Protein AF-A0A822BB51-F1 (afdb_monomer_lite)

Radius of gyration: 26.83 Å; chains: 1; bounding box: 75×40×53 Å

Sequence (99 aa):
MAAAVTSSEDETQSKSPTISFINSQKGKQLLIANEYIFKLNKTTTTTKKLEMFKINDEHSHPSEKETIEVREFREKVKQRAVNEITPIPRIYDEECAII

Structure (mmCIF, N/CA/C/O backbone):
data_AF-A0A822BB51-F1
#
_entry.id   AF-A0A822BB51-F1
#
loop_
_atom_site.group_PDB
_atom_site.id
_atom_site.type_symbol
_atom_site.label_atom_id
_atom_site.label_alt_id
_atom_site.label_comp_id
_atom_site.label_asym_id
_atom_site.label_entity_id
_atom_site.label_seq_id
_atom_site.pdbx_PDB_ins_code
_atom_site.Cartn_x
_atom_site.Cartn_y
_atom_site.Cartn_z
_atom_site.occupancy
_atom_site.B_iso_or_equiv
_atom_site.auth_seq_id
_atom_site.auth_comp_id
_atom_site.auth_asym_id
_atom_site.auth_atom_id
_atom_site.pdbx_PDB_model_num
ATOM 1 N N . MET A 1 1 ? 53.427 -22.743 -23.429 1.00 42.84 1 MET A N 1
ATOM 2 C CA . MET A 1 1 ? 53.086 -21.559 -22.613 1.00 42.84 1 MET A CA 1
ATOM 3 C C . MET A 1 1 ? 51.803 -21.887 -21.870 1.00 42.84 1 MET A C 1
ATOM 5 O O . MET A 1 1 ? 50.760 -21.947 -22.504 1.00 42.84 1 MET A O 1
ATOM 9 N N . ALA A 1 2 ? 51.912 -22.255 -20.592 1.00 37.44 2 ALA A N 1
ATOM 10 C CA . ALA A 1 2 ? 50.805 -22.707 -19.748 1.00 37.44 2 ALA A CA 1
ATOM 11 C C . ALA A 1 2 ? 50.608 -21.746 -18.561 1.00 37.44 2 ALA A C 1
ATOM 13 O O . ALA A 1 2 ? 51.531 -21.022 -18.199 1.00 37.44 2 ALA A O 1
ATOM 14 N N . ALA A 1 3 ? 49.377 -21.747 -18.049 1.00 46.56 3 ALA A N 1
ATOM 15 C CA . ALA A 1 3 ? 48.719 -20.798 -17.150 1.00 46.56 3 ALA A CA 1
ATOM 16 C C . ALA A 1 3 ? 49.238 -20.713 -15.697 1.00 46.56 3 ALA A C 1
ATOM 18 O O . ALA A 1 3 ? 50.116 -21.478 -15.309 1.00 46.56 3 ALA A O 1
ATOM 19 N N . ALA A 1 4 ? 48.534 -19.858 -14.926 1.00 49.19 4 ALA A N 1
ATOM 20 C CA . ALA A 1 4 ? 48.370 -19.774 -13.458 1.00 49.19 4 ALA A CA 1
ATOM 21 C C . ALA A 1 4 ? 49.032 -18.523 -12.846 1.00 49.19 4 ALA A C 1
ATOM 23 O O . ALA A 1 4 ? 50.116 -18.146 -13.262 1.00 49.19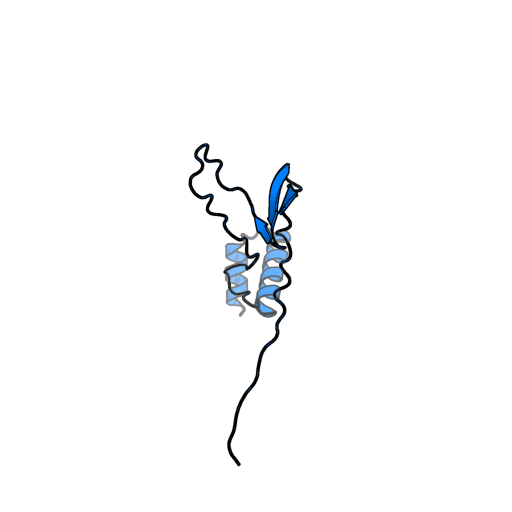 4 ALA A O 1
ATOM 24 N N . VAL A 1 5 ? 48.506 -17.829 -11.837 1.00 55.38 5 VAL A N 1
ATOM 25 C CA . VAL A 1 5 ? 47.236 -17.826 -11.094 1.00 55.38 5 VAL A CA 1
ATOM 26 C C . VAL A 1 5 ? 47.349 -16.630 -10.129 1.00 55.38 5 VAL A C 1
ATOM 28 O O . VAL A 1 5 ? 48.442 -16.272 -9.699 1.00 55.38 5 VAL A O 1
ATOM 31 N N . THR A 1 6 ? 46.229 -15.991 -9.826 1.00 60.50 6 THR A N 1
ATOM 32 C CA . THR A 1 6 ? 46.049 -14.908 -8.847 1.00 60.50 6 THR A CA 1
ATOM 33 C C . THR A 1 6 ? 46.379 -15.323 -7.407 1.00 60.50 6 THR A C 1
ATOM 35 O O . THR A 1 6 ? 46.068 -16.441 -7.003 1.00 60.50 6 THR A O 1
ATOM 38 N N . SER A 1 7 ? 46.905 -14.403 -6.596 1.00 49.59 7 SER A N 1
ATOM 39 C CA . SER A 1 7 ? 46.835 -14.433 -5.121 1.00 49.59 7 SER A CA 1
ATOM 40 C C . SER A 1 7 ? 46.849 -12.968 -4.655 1.00 49.59 7 SER A C 1
ATOM 42 O O . SER A 1 7 ? 47.829 -12.279 -4.900 1.00 49.59 7 SER A O 1
ATOM 44 N N . SER A 1 8 ? 45.719 -12.345 -4.310 1.00 56.59 8 SER A N 1
ATOM 45 C CA . SER A 1 8 ? 44.911 -12.537 -3.093 1.00 56.59 8 SER A CA 1
ATOM 46 C C . SER A 1 8 ? 45.621 -12.029 -1.841 1.00 56.59 8 SER A C 1
ATOM 48 O O . SER A 1 8 ? 46.136 -12.822 -1.064 1.00 56.59 8 SER A O 1
ATOM 50 N N . GLU A 1 9 ? 45.571 -10.715 -1.632 1.00 52.50 9 GLU A N 1
ATOM 51 C CA . GLU A 1 9 ? 45.753 -10.086 -0.320 1.00 52.50 9 GLU A CA 1
ATOM 52 C C . GLU A 1 9 ? 44.668 -9.010 -0.165 1.00 52.50 9 GLU A C 1
ATOM 54 O O . GLU A 1 9 ? 44.931 -7.813 -0.205 1.00 52.50 9 GLU A O 1
ATOM 59 N N . ASP A 1 10 ? 43.407 -9.446 -0.058 1.00 51.25 10 ASP A N 1
ATOM 60 C CA . ASP A 1 10 ? 42.373 -8.600 0.541 1.00 51.25 10 ASP A CA 1
ATOM 61 C C . ASP A 1 10 ? 42.603 -8.638 2.051 1.00 51.25 10 ASP A C 1
ATOM 63 O O . ASP A 1 10 ? 42.252 -9.603 2.738 1.00 51.25 10 ASP A O 1
ATOM 67 N N . GLU A 1 11 ? 43.252 -7.591 2.557 1.00 47.75 11 GLU A N 1
ATOM 68 C CA . GLU A 1 11 ? 43.335 -7.305 3.979 1.00 47.75 11 GLU A CA 1
ATOM 69 C C . GLU A 1 11 ? 41.915 -7.215 4.548 1.00 47.75 11 GLU A C 1
ATOM 71 O O . GLU A 1 11 ? 41.228 -6.197 4.446 1.00 47.75 11 GLU A O 1
ATOM 76 N N . THR A 1 12 ? 41.464 -8.278 5.213 1.00 54.72 12 THR A N 1
ATOM 77 C CA . THR A 1 12 ? 4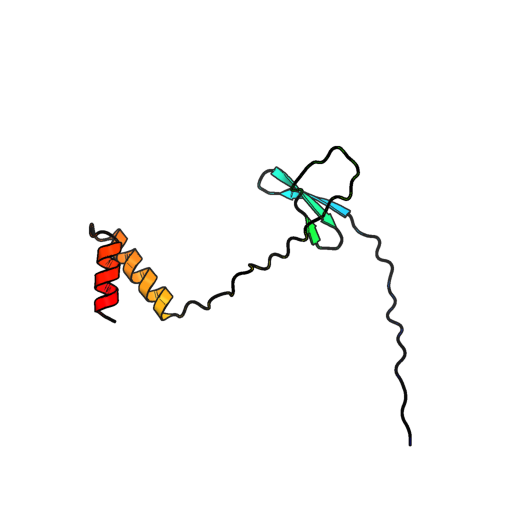0.337 -8.196 6.140 1.00 54.72 12 THR A CA 1
ATOM 78 C C . THR A 1 12 ? 40.775 -7.374 7.347 1.00 54.72 12 THR A C 1
ATOM 80 O O . THR A 1 12 ? 41.134 -7.909 8.398 1.00 54.72 12 THR A O 1
ATOM 83 N N . GLN A 1 13 ? 40.769 -6.051 7.187 1.00 57.75 13 GLN A N 1
ATOM 84 C CA . GLN A 1 13 ? 40.878 -5.107 8.284 1.00 57.75 13 GLN A CA 1
ATOM 85 C C . GLN A 1 13 ? 39.701 -5.374 9.224 1.00 57.75 13 GLN A C 1
ATOM 87 O O . GLN A 1 13 ? 38.541 -5.109 8.909 1.00 57.75 13 GLN A O 1
ATOM 92 N N . SER A 1 14 ? 40.026 -5.964 10.374 1.00 57.84 14 SER A N 1
ATOM 93 C CA . SER A 1 14 ? 39.148 -6.224 11.512 1.00 57.84 14 SER A CA 1
ATOM 94 C C . SER A 1 14 ? 38.562 -4.905 12.034 1.00 57.84 14 SER A C 1
ATOM 96 O O . SER A 1 14 ? 39.007 -4.353 13.042 1.00 57.84 14 SER A O 1
ATOM 98 N N . LYS A 1 15 ? 37.561 -4.367 11.338 1.00 66.75 15 LYS A N 1
ATOM 99 C CA . LYS A 1 15 ? 36.773 -3.232 11.806 1.00 66.75 15 LYS A CA 1
ATOM 100 C C . LYS A 1 15 ? 35.916 -3.751 12.957 1.00 66.75 15 LYS A C 1
ATOM 102 O O . LYS A 1 15 ? 35.064 -4.617 12.760 1.00 66.75 15 LYS A O 1
ATOM 107 N N . SER A 1 16 ? 36.192 -3.286 14.174 1.00 72.31 16 SER A N 1
ATOM 108 C CA . SER A 1 16 ? 35.387 -3.641 15.342 1.00 72.31 16 SER A CA 1
ATOM 109 C C . SER A 1 16 ? 33.916 -3.301 15.062 1.00 72.31 16 SER A C 1
ATOM 111 O O . SER A 1 16 ? 33.630 -2.239 14.493 1.00 72.31 16 SER A O 1
ATOM 113 N N . PRO A 1 17 ? 32.967 -4.192 15.409 1.00 75.75 17 PRO A N 1
ATOM 114 C CA . PRO A 1 17 ? 31.565 -3.939 15.134 1.00 75.75 17 PRO A CA 1
ATOM 115 C C . PRO A 1 17 ? 31.138 -2.687 15.898 1.00 75.75 17 PRO A C 1
ATOM 117 O O . PRO A 1 17 ? 31.148 -2.652 17.128 1.00 75.75 17 PRO A O 1
ATOM 120 N N . THR A 1 18 ? 30.808 -1.630 15.159 1.00 85.50 18 THR A N 1
ATOM 121 C CA . THR A 1 18 ? 30.336 -0.376 15.747 1.00 85.50 18 THR A CA 1
ATOM 122 C C . THR A 1 18 ? 28.858 -0.551 16.057 1.00 85.50 18 THR A C 1
ATOM 124 O O . THR A 1 18 ? 28.055 -0.730 15.140 1.00 85.50 18 THR A O 1
ATOM 127 N N . ILE A 1 19 ? 28.518 -0.543 17.346 1.00 88.31 19 ILE A N 1
ATOM 128 C CA . ILE A 1 19 ? 27.153 -0.726 17.840 1.00 88.31 19 ILE A CA 1
ATOM 129 C C . ILE A 1 19 ? 26.699 0.573 18.505 1.00 88.31 19 ILE A C 1
ATOM 131 O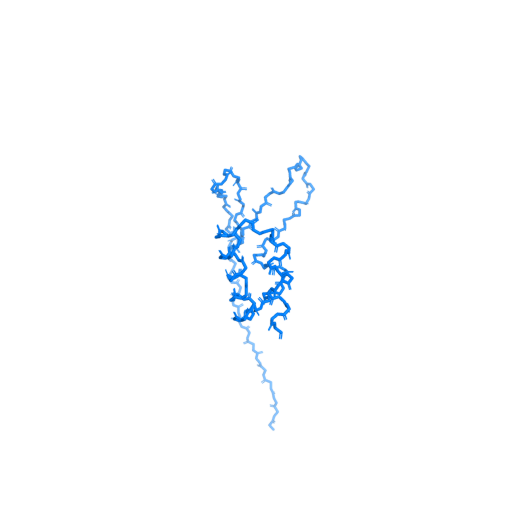 O . ILE A 1 19 ? 27.347 1.053 19.434 1.00 88.31 19 ILE A O 1
ATOM 135 N N . SER A 1 20 ? 25.584 1.140 18.053 1.00 89.31 20 SER A N 1
ATOM 136 C CA . SER A 1 20 ? 24.978 2.329 18.658 1.00 89.31 20 SER A CA 1
ATOM 137 C C . SER A 1 20 ? 23.455 2.216 18.705 1.00 89.31 20 SER A C 1
ATOM 139 O O . SER A 1 20 ? 22.847 1.453 17.959 1.00 89.31 20 SER A O 1
ATOM 141 N N . PHE A 1 21 ? 22.818 2.955 19.612 1.00 89.75 21 PHE A N 1
ATOM 142 C CA . PHE A 1 21 ? 21.361 3.030 19.704 1.00 89.75 21 PHE A CA 1
ATOM 143 C C . PHE A 1 21 ? 20.894 4.430 19.319 1.00 89.75 21 PHE A C 1
ATOM 145 O O . PHE A 1 21 ? 21.450 5.417 19.798 1.00 89.75 21 PHE A O 1
ATOM 152 N N . ILE A 1 22 ? 19.849 4.518 18.497 1.00 91.25 22 ILE A N 1
ATOM 153 C CA . ILE A 1 22 ? 19.215 5.787 18.121 1.00 91.25 22 ILE A CA 1
ATOM 154 C C . ILE A 1 22 ? 17.730 5.777 18.479 1.00 91.25 22 ILE A C 1
ATOM 156 O O . ILE A 1 22 ? 17.092 4.725 18.531 1.00 91.25 22 ILE A O 1
ATOM 160 N N . ASN A 1 23 ? 17.160 6.961 18.687 1.00 90.25 23 ASN A N 1
ATOM 161 C CA . ASN A 1 23 ? 15.722 7.120 18.866 1.00 90.25 23 ASN A CA 1
ATOM 162 C C . ASN A 1 23 ? 15.063 7.413 17.515 1.00 90.25 23 ASN A C 1
ATOM 164 O O . ASN A 1 23 ? 15.461 8.330 16.801 1.00 90.25 23 ASN A O 1
ATOM 168 N N . SER A 1 24 ? 14.033 6.647 17.166 1.00 84.19 24 SER A N 1
ATOM 169 C CA . SER A 1 24 ? 13.155 6.957 16.038 1.00 84.19 24 SER A CA 1
ATOM 170 C C . SER A 1 24 ? 12.339 8.224 16.326 1.00 84.19 24 SER A C 1
ATOM 172 O O . SER A 1 24 ? 12.020 8.506 17.480 1.00 84.19 24 SER A O 1
ATOM 174 N N . GLN A 1 25 ? 11.886 8.925 15.281 1.00 85.69 25 GLN A N 1
ATOM 175 C CA . GLN A 1 25 ? 10.958 10.066 15.388 1.00 85.69 25 GLN A CA 1
ATOM 176 C C . GLN A 1 25 ? 9.658 9.725 16.142 1.00 85.69 25 GLN A C 1
ATOM 178 O O . GLN A 1 25 ? 8.991 10.602 16.675 1.00 85.69 25 GLN A O 1
ATOM 183 N N . LYS A 1 26 ? 9.309 8.434 16.216 1.00 81.44 26 LYS A N 1
ATOM 184 C CA . LYS A 1 26 ? 8.149 7.910 16.956 1.00 81.44 26 LYS A CA 1
ATOM 185 C C . LYS A 1 26 ? 8.494 7.441 18.381 1.00 81.44 26 LYS A C 1
ATOM 187 O O . LYS A 1 26 ? 7.729 6.682 18.967 1.00 81.44 26 LYS A O 1
ATOM 192 N N . GLY A 1 27 ? 9.670 7.800 18.904 1.00 82.12 27 GLY A N 1
ATOM 193 C CA . GLY A 1 27 ? 10.122 7.483 20.266 1.00 82.12 27 GLY A CA 1
ATOM 194 C C . GLY A 1 27 ? 10.583 6.038 20.501 1.00 82.12 27 GLY A C 1
ATOM 195 O O . GLY A 1 27 ? 10.873 5.668 21.633 1.00 82.12 27 GLY A O 1
ATOM 196 N N . LYS A 1 28 ? 10.655 5.196 19.461 1.00 83.50 28 LYS A N 1
ATOM 197 C CA . LYS A 1 28 ? 11.127 3.803 19.579 1.00 83.50 28 LYS A CA 1
ATOM 198 C C . LYS A 1 28 ? 12.645 3.727 19.425 1.00 83.50 28 LYS A C 1
ATOM 200 O O . LYS A 1 28 ? 13.176 4.312 18.484 1.00 83.50 28 LYS A O 1
ATOM 205 N N . GLN A 1 29 ? 13.321 2.976 20.294 1.00 85.50 29 GLN A N 1
ATOM 206 C CA . GLN A 1 29 ? 14.765 2.762 20.203 1.00 85.50 29 GLN A CA 1
ATOM 207 C C . GLN A 1 29 ? 15.092 1.764 19.081 1.00 85.50 29 GLN A C 1
ATOM 209 O O . GLN A 1 29 ? 14.474 0.701 18.978 1.00 85.50 29 GLN A O 1
ATOM 214 N N . LEU A 1 30 ? 16.047 2.128 18.232 1.00 89.75 30 LEU A N 1
ATOM 215 C CA . LEU A 1 30 ? 16.575 1.307 17.147 1.00 89.75 30 LEU A CA 1
ATOM 216 C C . LEU A 1 30 ? 18.045 1.002 17.428 1.00 89.75 30 LEU A C 1
ATOM 218 O O . LEU A 1 30 ? 18.763 1.837 17.981 1.00 89.75 30 LEU A O 1
ATOM 222 N N . LEU A 1 31 ? 18.480 -0.191 17.038 1.00 88.44 31 LEU A N 1
ATOM 223 C CA . LEU A 1 31 ? 19.864 -0.636 17.146 1.00 88.44 31 LEU A CA 1
ATOM 224 C C . LEU A 1 31 ? 20.545 -0.441 15.790 1.00 88.44 31 LEU A C 1
ATOM 226 O O . LEU A 1 31 ? 20.045 -0.934 14.785 1.00 88.44 31 LEU A O 1
ATOM 230 N N . ILE A 1 32 ? 21.678 0.249 15.762 1.00 88.50 32 ILE A N 1
ATOM 231 C CA . ILE A 1 32 ? 22.551 0.355 14.595 1.00 88.50 32 ILE A CA 1
ATOM 232 C C . ILE A 1 32 ? 23.751 -0.555 14.830 1.00 88.50 32 ILE A C 1
ATOM 234 O O . ILE A 1 32 ? 24.461 -0.396 15.823 1.00 88.50 32 ILE A O 1
ATOM 238 N N . ALA A 1 33 ? 23.987 -1.498 13.924 1.00 88.88 33 ALA A N 1
ATOM 239 C CA . ALA A 1 33 ? 25.181 -2.334 13.942 1.00 88.88 33 ALA A CA 1
ATOM 240 C C . ALA A 1 33 ? 25.681 -2.563 12.516 1.00 88.88 33 ALA A C 1
ATOM 242 O O . ALA A 1 33 ? 24.913 -2.988 11.654 1.00 88.88 33 ALA A O 1
ATOM 243 N N . ASN A 1 34 ? 26.969 -2.300 12.278 1.00 85.31 34 ASN A N 1
ATOM 244 C CA . ASN A 1 34 ? 27.631 -2.524 10.986 1.00 85.31 34 ASN A CA 1
ATOM 245 C C . ASN A 1 34 ? 26.867 -1.907 9.796 1.00 85.31 34 ASN A C 1
ATOM 247 O O . ASN A 1 34 ? 26.613 -2.595 8.816 1.00 85.31 34 ASN A O 1
ATOM 251 N N . GLU A 1 35 ? 26.465 -0.635 9.917 1.00 82.44 35 GLU A N 1
ATOM 252 C CA . GLU A 1 35 ? 25.692 0.123 8.906 1.00 82.44 35 GLU A CA 1
ATOM 253 C C . GLU A 1 35 ? 24.239 -0.344 8.692 1.00 82.44 35 GLU A C 1
ATOM 255 O O . GLU A 1 35 ? 23.513 0.234 7.887 1.00 82.44 35 GLU A O 1
ATOM 260 N N . TYR A 1 36 ? 23.765 -1.324 9.464 1.00 84.56 36 TYR A N 1
ATOM 261 C CA . TYR A 1 36 ? 22.379 -1.787 9.422 1.00 84.56 36 TYR A CA 1
ATOM 262 C C . TYR A 1 36 ? 21.565 -1.268 10.602 1.00 84.56 36 TYR A C 1
ATOM 264 O O . TYR A 1 36 ? 22.075 -1.131 11.714 1.00 84.56 36 TYR A O 1
ATOM 272 N N . ILE A 1 37 ? 20.273 -1.030 10.360 1.00 86.69 37 ILE A N 1
ATOM 273 C CA . ILE A 1 37 ? 19.305 -0.603 11.372 1.00 86.69 37 ILE A CA 1
ATOM 274 C C . ILE A 1 37 ? 18.383 -1.778 11.710 1.00 86.69 37 ILE A C 1
ATOM 276 O O . ILE A 1 37 ? 17.739 -2.366 10.842 1.00 86.69 37 ILE A O 1
ATOM 280 N N . PHE A 1 38 ? 18.285 -2.089 12.997 1.00 84.06 38 PHE A N 1
ATOM 281 C CA . PHE A 1 38 ? 17.473 -3.166 13.544 1.00 84.06 38 PHE A CA 1
ATOM 282 C C . PHE A 1 38 ? 16.377 -2.591 14.441 1.00 84.06 38 PHE A C 1
ATOM 284 O O . PHE A 1 38 ? 16.620 -1.754 15.317 1.00 84.06 38 PHE A O 1
ATOM 291 N N . LYS A 1 39 ? 15.150 -3.079 14.250 1.00 83.69 39 LYS A N 1
ATOM 292 C CA . LYS A 1 39 ? 14.012 -2.776 15.119 1.00 83.69 39 LYS A CA 1
ATOM 293 C C . LYS A 1 39 ? 13.799 -3.920 16.098 1.00 83.69 39 LYS A C 1
ATOM 295 O O . LYS A 1 39 ? 13.660 -5.075 15.702 1.00 83.69 39 LYS A O 1
ATOM 300 N N . LEU A 1 40 ? 13.708 -3.585 17.379 1.00 77.38 40 LEU A N 1
ATOM 301 C CA . LEU A 1 40 ? 13.386 -4.554 18.417 1.00 77.38 40 LEU A CA 1
ATOM 302 C C . LEU A 1 40 ? 11.891 -4.916 18.335 1.00 77.38 40 LEU A C 1
ATOM 304 O O . LEU A 1 40 ? 11.031 -4.091 18.642 1.00 77.38 40 LEU A O 1
ATOM 308 N N . ASN A 1 41 ? 11.571 -6.133 17.891 1.00 73.00 41 ASN A N 1
ATOM 309 C CA . ASN A 1 41 ? 10.179 -6.584 17.737 1.00 73.00 41 ASN A CA 1
ATOM 310 C C . ASN A 1 41 ? 9.629 -7.308 18.976 1.00 73.00 41 ASN A C 1
ATOM 312 O O . ASN A 1 41 ? 8.417 -7.332 19.176 1.00 73.00 41 ASN A O 1
ATOM 316 N N . LYS A 1 42 ? 10.494 -7.889 19.816 1.00 74.62 42 LYS A N 1
ATOM 317 C CA . LYS A 1 42 ? 10.087 -8.638 21.011 1.00 74.62 42 LYS A CA 1
ATOM 318 C C . LYS A 1 42 ? 11.138 -8.504 22.109 1.00 74.62 42 LYS A C 1
ATOM 320 O O . LYS A 1 42 ? 12.320 -8.717 21.859 1.00 74.62 42 LYS A O 1
ATOM 325 N N . THR A 1 43 ? 10.705 -8.173 23.321 1.00 63.03 43 THR A N 1
ATOM 326 C CA . THR A 1 43 ? 11.536 -8.212 24.526 1.00 63.03 43 THR A CA 1
ATOM 327 C C . THR A 1 43 ? 11.363 -9.580 25.180 1.00 63.03 43 THR A C 1
ATOM 329 O O . THR A 1 43 ? 10.323 -9.887 25.757 1.00 63.03 43 THR A O 1
ATOM 332 N N . THR A 1 44 ? 12.355 -10.457 25.054 1.00 56.72 44 THR A N 1
ATOM 333 C CA . THR A 1 44 ? 12.393 -11.705 25.826 1.00 56.72 44 THR A CA 1
ATOM 334 C C . THR A 1 44 ? 13.335 -11.520 27.009 1.00 56.72 44 THR A C 1
ATOM 336 O O . THR A 1 44 ? 14.495 -11.173 26.824 1.00 56.72 44 THR A O 1
ATOM 339 N N . THR A 1 45 ? 12.856 -11.770 28.230 1.00 57.34 45 THR A N 1
ATOM 340 C CA . THR A 1 45 ? 13.652 -11.743 29.477 1.00 57.34 45 THR A CA 1
ATOM 341 C C . THR A 1 45 ? 14.680 -12.872 29.569 1.00 57.34 45 THR A C 1
ATOM 343 O O . THR A 1 45 ? 15.493 -12.904 30.486 1.00 57.34 45 THR A O 1
ATOM 346 N N . THR A 1 46 ? 14.667 -13.807 28.622 1.00 53.19 46 THR A N 1
ATOM 347 C CA . THR A 1 46 ? 15.601 -14.928 28.555 1.00 53.19 46 THR A CA 1
ATOM 348 C C . THR A 1 46 ? 16.611 -14.675 27.442 1.00 53.19 46 THR A C 1
ATOM 350 O O . THR A 1 46 ? 16.218 -14.372 26.317 1.00 53.19 46 THR A O 1
ATOM 353 N N . THR A 1 47 ? 17.898 -14.855 27.740 1.00 54.69 47 THR A N 1
ATOM 354 C CA . THR A 1 47 ? 19.078 -14.799 26.849 1.00 54.69 47 THR A CA 1
ATOM 355 C C . THR A 1 47 ? 19.080 -15.876 25.749 1.00 54.69 47 THR A C 1
ATOM 357 O O . THR A 1 47 ? 20.116 -16.418 25.372 1.00 54.69 47 THR A O 1
ATOM 360 N N . LYS A 1 48 ? 17.913 -16.236 25.215 1.00 48.88 48 LYS A N 1
ATOM 361 C CA . LYS A 1 48 ? 17.802 -17.082 24.031 1.00 48.88 48 LYS A CA 1
ATOM 362 C C . LYS A 1 48 ? 17.922 -16.170 22.819 1.00 48.88 48 LYS A C 1
ATOM 364 O O . LYS A 1 48 ? 17.124 -15.249 22.694 1.00 48.88 48 LYS A O 1
ATOM 369 N N . LYS A 1 49 ? 18.957 -16.420 22.004 1.00 49.34 49 LYS A N 1
ATOM 370 C CA . LYS A 1 49 ? 19.244 -15.830 20.682 1.00 49.34 49 LYS A CA 1
ATOM 371 C C . LYS A 1 49 ? 18.143 -14.875 20.206 1.00 49.34 49 LYS A C 1
ATOM 373 O O . LYS A 1 49 ? 17.114 -15.318 19.707 1.00 49.34 49 LYS A O 1
ATOM 378 N N . LEU A 1 50 ? 18.378 -13.575 20.375 1.00 52.44 50 LEU A N 1
ATOM 379 C CA . LEU A 1 50 ? 17.578 -12.550 19.719 1.00 52.44 50 LEU A CA 1
ATOM 380 C C . LEU A 1 50 ? 17.759 -12.732 18.213 1.00 52.44 50 LEU A C 1
ATOM 382 O O . LEU A 1 50 ? 18.826 -12.453 17.669 1.00 52.44 50 LEU A O 1
ATOM 386 N N . GLU A 1 51 ? 16.728 -13.245 17.554 1.00 56.47 51 GLU A N 1
ATOM 387 C CA . GLU A 1 51 ? 16.633 -13.239 16.100 1.00 56.47 51 GLU A CA 1
ATOM 388 C C . GLU A 1 51 ? 16.504 -11.777 15.661 1.00 56.47 51 GLU A C 1
ATOM 390 O O . GLU A 1 51 ? 15.443 -11.156 15.735 1.00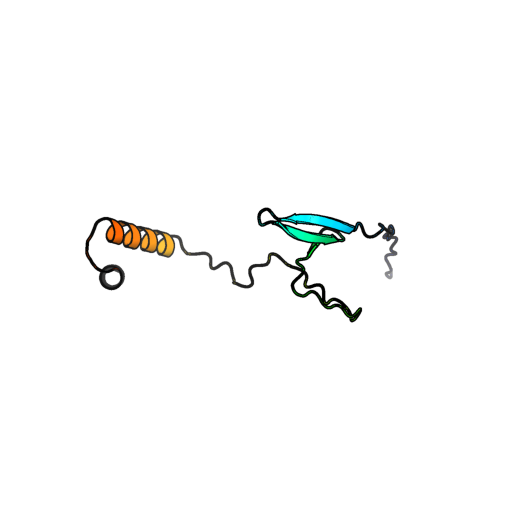 56.47 51 GLU A O 1
ATOM 395 N N . MET A 1 52 ? 17.641 -11.181 15.304 1.00 58.69 52 MET A N 1
ATOM 396 C CA . MET A 1 52 ? 17.700 -9.836 14.753 1.00 58.69 52 MET A CA 1
ATOM 397 C C . MET A 1 52 ? 17.285 -9.913 13.287 1.00 58.69 52 MET A C 1
ATOM 399 O O . MET A 1 52 ? 18.037 -10.387 12.439 1.00 58.69 52 MET A O 1
ATOM 403 N N . PHE A 1 53 ? 16.075 -9.453 12.985 1.00 54.53 53 PHE A N 1
ATOM 404 C CA . PHE A 1 53 ? 15.608 -9.339 11.610 1.00 54.53 53 PHE A CA 1
ATOM 405 C C . PHE A 1 53 ? 16.239 -8.099 10.979 1.00 54.53 53 PHE A C 1
ATOM 407 O O . PHE A 1 53 ? 16.007 -6.973 11.428 1.00 54.53 53 PHE A O 1
ATOM 414 N N . LYS A 1 54 ? 17.060 -8.316 9.951 1.00 53.06 54 LYS A N 1
ATOM 415 C CA . LYS A 1 54 ? 17.583 -7.257 9.091 1.00 53.06 54 LYS A CA 1
ATOM 416 C C . LYS A 1 54 ? 16.398 -6.614 8.375 1.00 53.06 54 LYS A C 1
ATOM 418 O O . LYS A 1 54 ? 15.667 -7.298 7.663 1.00 53.06 54 LYS A O 1
ATOM 423 N N . ILE A 1 55 ? 16.187 -5.318 8.582 1.00 56.59 55 ILE A N 1
ATOM 424 C CA . ILE A 1 55 ? 15.245 -4.564 7.758 1.00 56.59 55 ILE A CA 1
ATOM 425 C C . ILE A 1 55 ? 16.010 -4.227 6.487 1.00 56.59 55 ILE A C 1
ATOM 427 O O . ILE A 1 55 ? 16.716 -3.224 6.425 1.00 56.59 55 ILE A O 1
ATOM 431 N N . ASN A 1 56 ? 15.927 -5.103 5.492 1.00 53.09 56 ASN A N 1
ATOM 432 C CA . ASN A 1 56 ? 16.131 -4.637 4.134 1.00 53.09 56 ASN A CA 1
ATOM 433 C C . ASN A 1 56 ? 14.923 -3.745 3.848 1.00 53.09 56 ASN A C 1
ATOM 435 O O . ASN A 1 56 ? 13.790 -4.222 3.898 1.00 53.09 56 ASN A O 1
ATOM 439 N N . ASP A 1 57 ? 15.146 -2.464 3.572 1.00 54.19 57 ASP A N 1
ATOM 440 C CA . ASP A 1 57 ? 14.123 -1.556 3.031 1.00 54.19 57 ASP A CA 1
ATOM 441 C C . ASP A 1 57 ? 13.810 -1.916 1.562 1.00 54.19 57 ASP A C 1
ATOM 443 O O . ASP A 1 57 ? 13.663 -1.079 0.681 1.00 54.19 57 ASP A O 1
ATOM 447 N N . GLU A 1 58 ? 13.787 -3.216 1.275 1.00 57.03 58 GLU A N 1
ATOM 448 C CA . GLU A 1 58 ? 13.382 -3.789 0.013 1.00 57.03 58 GLU A CA 1
ATOM 449 C C . GLU A 1 58 ? 11.901 -4.073 0.163 1.00 57.03 58 GLU A C 1
ATOM 451 O O . GLU A 1 58 ? 11.461 -5.104 0.681 1.00 57.03 58 GLU A O 1
ATOM 456 N N . HIS A 1 59 ? 11.118 -3.094 -0.266 1.00 56.31 59 HIS A N 1
ATOM 457 C CA . HIS A 1 59 ? 9.746 -3.304 -0.666 1.00 56.31 59 HIS A CA 1
ATOM 458 C C . HIS A 1 59 ? 9.653 -4.605 -1.482 1.00 56.31 59 HIS A C 1
ATOM 460 O O . HIS A 1 59 ? 10.025 -4.649 -2.647 1.00 56.31 59 HIS A O 1
ATOM 466 N N . SER A 1 60 ? 9.177 -5.690 -0.859 1.00 51.56 60 SER A N 1
ATOM 467 C CA . SER A 1 60 ? 8.980 -7.003 -1.501 1.00 51.56 60 SER A CA 1
ATOM 468 C C . SER A 1 60 ? 7.747 -7.014 -2.412 1.00 51.56 60 SER A C 1
ATOM 470 O O . SER A 1 60 ? 7.026 -8.003 -2.493 1.00 51.56 60 SER A O 1
ATOM 472 N N . HIS A 1 61 ? 7.476 -5.891 -3.069 1.00 58.81 61 HIS A N 1
ATOM 473 C CA . HIS A 1 61 ? 6.593 -5.824 -4.214 1.00 58.81 61 HIS A CA 1
ATOM 474 C C . HIS A 1 61 ? 7.450 -5.419 -5.411 1.00 58.81 61 HIS A C 1
ATOM 476 O O . HIS A 1 61 ? 8.317 -4.554 -5.264 1.00 58.81 61 HIS A O 1
ATOM 482 N N . PRO A 1 62 ? 7.253 -6.024 -6.593 1.00 51.62 62 PRO A N 1
ATOM 483 C CA . PRO A 1 62 ? 7.791 -5.427 -7.800 1.00 51.62 62 PRO A CA 1
ATOM 484 C C . PRO A 1 62 ? 7.299 -3.979 -7.830 1.00 51.62 62 PRO A C 1
ATOM 486 O O . PRO A 1 62 ? 6.107 -3.732 -7.643 1.00 51.62 62 PRO A O 1
ATOM 489 N N . SER A 1 63 ? 8.209 -3.021 -8.011 1.00 59.09 63 SER A N 1
ATOM 490 C CA . SER A 1 63 ? 7.825 -1.671 -8.406 1.00 59.09 63 SER A CA 1
ATOM 491 C C . SER A 1 63 ? 7.145 -1.810 -9.760 1.00 59.09 63 SER A C 1
ATOM 493 O O . SER A 1 63 ? 7.810 -1.777 -10.797 1.00 59.09 63 SER A O 1
ATOM 495 N N . GLU A 1 64 ? 5.839 -2.074 -9.763 1.00 61.62 64 GLU A N 1
ATOM 496 C CA . GLU A 1 64 ? 5.034 -2.001 -10.967 1.00 61.62 64 GLU A CA 1
ATOM 497 C C . GLU A 1 64 ? 5.259 -0.591 -11.491 1.00 61.62 64 GLU A C 1
ATOM 499 O O . GLU A 1 64 ? 4.914 0.397 -10.838 1.00 61.62 64 GLU A O 1
ATOM 504 N N . LYS A 1 65 ? 5.970 -0.487 -12.619 1.00 61.91 65 LYS A N 1
ATOM 505 C CA . LYS A 1 65 ? 6.077 0.769 -13.345 1.00 61.91 65 LYS A CA 1
ATOM 506 C C . LYS A 1 65 ? 4.663 1.069 -13.809 1.00 61.91 65 LYS A C 1
ATOM 508 O O . LYS A 1 65 ? 4.256 0.589 -14.862 1.00 61.91 65 LYS A O 1
ATOM 513 N N . GLU A 1 66 ? 3.916 1.787 -12.977 1.00 68.62 66 GLU A N 1
ATOM 514 C CA . GLU A 1 66 ? 2.613 2.330 -13.326 1.00 68.62 66 GLU A CA 1
ATOM 515 C C . GLU A 1 66 ? 2.803 3.033 -14.671 1.00 68.62 66 GLU A C 1
ATOM 517 O O . GLU A 1 66 ? 3.660 3.915 -14.813 1.00 68.62 66 GLU A O 1
ATOM 522 N N . THR A 1 67 ? 2.110 2.547 -15.701 1.00 78.69 67 THR A N 1
ATOM 523 C CA . THR A 1 67 ? 2.199 3.166 -17.018 1.00 78.69 67 THR A CA 1
ATOM 524 C C . THR A 1 67 ? 1.640 4.581 -16.909 1.00 78.69 67 THR A C 1
ATOM 526 O O . THR A 1 67 ? 0.791 4.872 -16.061 1.00 78.69 67 THR A O 1
ATOM 529 N N . ILE A 1 68 ? 2.134 5.488 -17.755 1.00 78.19 68 ILE A N 1
ATOM 530 C CA . ILE A 1 68 ? 1.685 6.890 -17.759 1.00 78.19 68 ILE A CA 1
ATOM 531 C C . ILE A 1 68 ? 0.150 6.954 -17.883 1.00 78.19 68 ILE A C 1
ATOM 533 O O . ILE A 1 68 ? -0.485 7.733 -17.180 1.00 78.19 68 ILE A O 1
ATOM 537 N N . GLU A 1 69 ? -0.431 6.041 -18.660 1.00 79.50 69 GLU A N 1
ATOM 538 C CA . GLU A 1 69 ? -1.873 5.878 -18.874 1.00 79.50 69 GLU A CA 1
ATOM 539 C C . GLU A 1 69 ? -2.648 5.537 -17.591 1.00 79.50 69 GLU A C 1
ATOM 541 O O . GLU A 1 69 ? -3.679 6.146 -17.312 1.00 79.50 69 GLU A O 1
ATOM 546 N N . VAL A 1 70 ? -2.149 4.607 -16.766 1.00 84.06 70 VAL A N 1
ATOM 547 C CA . VAL A 1 70 ? -2.809 4.236 -15.499 1.00 84.06 70 VAL A CA 1
ATOM 548 C C . VAL A 1 70 ? -2.788 5.410 -14.522 1.00 84.06 70 VAL A C 1
ATOM 550 O O . VAL A 1 70 ? -3.785 5.685 -13.845 1.00 84.06 70 VAL A O 1
ATOM 553 N N . ARG A 1 71 ? -1.677 6.155 -14.493 1.00 85.56 71 ARG A N 1
ATOM 554 C CA . ARG A 1 71 ? -1.558 7.356 -13.664 1.00 85.56 71 ARG A CA 1
ATOM 555 C C . ARG A 1 71 ? -2.554 8.433 -14.100 1.00 85.56 71 ARG A C 1
ATOM 557 O O . ARG A 1 71 ? -3.264 8.973 -13.253 1.00 85.56 71 ARG A O 1
ATOM 564 N N . GLU A 1 72 ? -2.633 8.716 -15.398 1.00 87.12 72 GLU A N 1
ATOM 565 C CA . GLU A 1 72 ? -3.561 9.703 -15.968 1.00 87.12 72 GLU A CA 1
ATOM 566 C C . GLU A 1 72 ? -5.024 9.319 -15.728 1.00 87.12 72 GLU A C 1
ATOM 568 O O . GLU A 1 72 ? -5.823 10.145 -15.280 1.00 87.12 72 GLU A O 1
ATOM 573 N N . PHE A 1 73 ? -5.370 8.046 -15.926 1.00 89.06 73 PHE A N 1
ATOM 574 C CA . PHE A 1 73 ? -6.704 7.524 -15.640 1.00 89.06 73 PHE A CA 1
ATOM 575 C C . PHE A 1 73 ? -7.087 7.728 -14.170 1.00 89.06 73 PHE A C 1
ATOM 577 O O . PHE A 1 73 ? -8.172 8.218 -13.846 1.00 89.06 73 PHE A O 1
ATOM 584 N N . ARG A 1 74 ? -6.171 7.411 -13.251 1.00 88.38 74 ARG A N 1
ATOM 585 C CA . ARG A 1 74 ? -6.405 7.577 -11.816 1.00 88.38 74 ARG A CA 1
ATOM 586 C C . ARG A 1 74 ? -6.598 9.042 -11.432 1.00 88.38 74 ARG A C 1
ATOM 588 O O . ARG A 1 74 ? -7.434 9.334 -10.577 1.00 88.38 74 ARG A O 1
ATOM 595 N N . GLU A 1 75 ? -5.832 9.955 -12.021 1.00 90.25 75 GLU A N 1
ATOM 596 C CA . GLU A 1 75 ? -6.022 11.391 -11.803 1.00 90.25 75 GLU A CA 1
ATOM 597 C C . GLU A 1 75 ? -7.371 11.869 -12.338 1.00 90.25 75 GLU A C 1
ATOM 599 O O . GLU A 1 75 ? -8.074 12.591 -11.633 1.00 90.25 75 GLU A O 1
ATOM 604 N N . LYS A 1 76 ? -7.799 11.383 -13.506 1.00 89.12 76 LYS A N 1
ATOM 605 C CA . LYS A 1 76 ? -9.109 11.698 -14.087 1.00 89.12 76 LYS A CA 1
ATOM 606 C C . LYS A 1 76 ? -10.268 11.261 -13.185 1.00 89.12 76 LYS A C 1
ATOM 608 O O . LYS A 1 76 ? -11.139 12.073 -12.870 1.00 89.12 76 LYS A O 1
ATOM 613 N N . VAL A 1 77 ? -10.244 10.018 -12.695 1.00 89.25 77 VAL A N 1
ATOM 614 C CA . VAL A 1 77 ? -11.268 9.496 -11.769 1.00 89.25 77 VAL A CA 1
ATOM 615 C C . VAL A 1 77 ? -11.281 10.289 -10.459 1.00 89.25 77 VAL A C 1
ATOM 617 O O . VAL A 1 77 ? -12.351 10.651 -9.970 1.00 89.25 77 VAL A O 1
ATOM 620 N N . LYS A 1 78 ? -10.105 10.618 -9.902 1.00 90.88 78 LYS A N 1
ATOM 621 C CA . LYS A 1 78 ? -9.997 11.454 -8.692 1.00 90.88 78 LYS A CA 1
ATOM 622 C C . LYS A 1 78 ? -10.585 12.846 -8.906 1.00 90.88 78 LYS A C 1
ATOM 624 O O . LYS A 1 78 ? -11.322 13.324 -8.050 1.00 90.88 78 LYS A O 1
ATOM 629 N N . GLN A 1 79 ? -10.275 13.481 -10.034 1.00 91.38 79 GLN A N 1
ATOM 630 C CA . GLN A 1 79 ? -10.757 14.820 -10.355 1.00 91.38 79 GLN A CA 1
ATOM 631 C C . GLN A 1 79 ? -12.289 14.844 -10.441 1.00 91.38 79 GLN A C 1
ATOM 633 O O . GLN A 1 79 ? -12.927 15.731 -9.875 1.00 91.38 79 GLN A O 1
ATOM 638 N N . ARG A 1 80 ? -12.893 13.840 -11.091 1.00 89.69 80 ARG A N 1
ATOM 639 C CA . ARG A 1 80 ? -14.355 13.707 -11.174 1.00 89.69 80 ARG A CA 1
ATOM 640 C C . ARG A 1 80 ? -14.985 13.417 -9.818 1.00 89.69 80 ARG A C 1
ATOM 642 O O . ARG A 1 80 ? -15.966 14.059 -9.471 1.00 89.69 80 ARG A O 1
ATOM 649 N N . ALA A 1 81 ? -14.387 12.544 -9.012 1.00 90.31 81 ALA A N 1
ATOM 650 C CA . ALA A 1 81 ? -14.894 12.228 -7.676 1.00 90.31 81 ALA A CA 1
ATOM 651 C C . ALA A 1 81 ? -14.939 13.441 -6.725 1.00 90.31 81 ALA A C 1
ATOM 653 O O . ALA A 1 81 ? -15.729 13.448 -5.786 1.00 90.31 81 ALA A O 1
ATOM 654 N N . VAL A 1 82 ? -14.088 14.450 -6.942 1.00 91.06 82 VAL A N 1
ATOM 655 C CA . VAL A 1 82 ? -14.098 15.703 -6.165 1.00 91.06 82 VAL A CA 1
ATOM 656 C C . VAL A 1 82 ? -15.141 16.692 -6.692 1.00 91.06 82 VAL A C 1
ATOM 658 O O . VAL A 1 82 ? -15.751 17.413 -5.906 1.00 91.06 82 VAL A O 1
ATOM 661 N N . ASN A 1 83 ? -15.343 16.738 -8.010 1.00 89.81 83 ASN A N 1
ATOM 662 C CA . ASN A 1 83 ? -16.203 17.731 -8.660 1.00 89.81 83 ASN A CA 1
ATOM 663 C C . ASN A 1 83 ? -17.663 17.281 -8.799 1.00 89.81 83 ASN A C 1
ATOM 665 O O . ASN A 1 83 ? -18.556 18.113 -8.951 1.00 89.81 83 ASN A O 1
ATOM 669 N N . GLU A 1 84 ? -17.910 15.975 -8.768 1.00 89.69 84 GLU A N 1
ATOM 670 C CA . GLU A 1 84 ? -19.220 15.369 -8.959 1.00 89.69 84 GLU A CA 1
ATOM 671 C C . GLU A 1 84 ? -19.699 14.674 -7.683 1.00 89.69 84 GLU A C 1
ATOM 673 O O . GLU A 1 84 ? -18.923 14.195 -6.864 1.00 89.69 84 GLU A O 1
ATOM 678 N N . ILE A 1 85 ? -21.019 14.558 -7.549 1.00 91.50 85 ILE A N 1
ATOM 679 C CA . ILE A 1 85 ? -21.674 13.781 -6.482 1.00 91.50 85 ILE A CA 1
ATOM 680 C C . ILE A 1 85 ? -21.817 12.301 -6.888 1.00 91.50 85 ILE A C 1
ATOM 682 O O . ILE A 1 85 ? -22.396 11.490 -6.161 1.00 91.50 85 ILE A O 1
ATOM 686 N N . THR A 1 86 ? -21.335 11.954 -8.084 1.00 88.19 86 THR A N 1
ATOM 687 C CA . THR A 1 86 ? -21.420 10.617 -8.661 1.00 88.19 86 THR A CA 1
ATOM 688 C C . THR A 1 86 ? -20.546 9.653 -7.850 1.00 88.19 86 THR A C 1
ATOM 690 O O . THR A 1 86 ? -19.369 9.934 -7.620 1.00 88.19 86 THR A O 1
ATOM 693 N N . PRO A 1 87 ? -21.074 8.495 -7.415 1.00 91.19 87 PRO A N 1
ATOM 694 C CA . PRO A 1 87 ? -20.276 7.507 -6.700 1.00 91.19 87 PRO A CA 1
ATOM 695 C C . PRO A 1 87 ? -19.075 7.028 -7.527 1.00 91.19 87 PRO A C 1
ATOM 697 O O . PRO A 1 87 ? -19.224 6.707 -8.705 1.00 91.19 87 PRO A O 1
ATOM 700 N N . ILE A 1 88 ? -17.909 6.893 -6.885 1.00 88.44 88 ILE A N 1
ATOM 701 C CA . ILE A 1 88 ? -16.649 6.467 -7.527 1.00 88.44 88 ILE A CA 1
ATOM 702 C C . ILE A 1 88 ? -16.787 5.184 -8.368 1.00 88.44 88 ILE A C 1
ATOM 704 O O . ILE A 1 88 ? -16.250 5.181 -9.473 1.00 88.44 88 ILE A O 1
ATOM 708 N N . PRO A 1 89 ? -17.508 4.125 -7.933 1.00 90.38 89 PRO A N 1
ATOM 709 C CA . PRO A 1 89 ? -17.675 2.927 -8.760 1.00 90.38 89 PRO A CA 1
ATOM 710 C C . PRO A 1 89 ? -18.301 3.235 -10.122 1.00 90.38 89 PRO A C 1
ATOM 712 O O . PRO A 1 89 ? -17.860 2.724 -11.139 1.00 90.38 89 PRO A O 1
ATOM 715 N N . ARG A 1 90 ? -19.267 4.157 -10.152 1.00 89.19 90 ARG A N 1
ATOM 716 C CA . ARG A 1 90 ? -19.967 4.543 -11.376 1.00 89.19 90 ARG A CA 1
ATOM 717 C C . ARG A 1 90 ? -19.094 5.396 -12.296 1.00 89.19 90 ARG A C 1
ATOM 719 O O . ARG A 1 90 ? -19.129 5.200 -13.501 1.00 89.19 90 ARG A O 1
ATOM 726 N N . ILE A 1 91 ? -18.273 6.285 -11.728 1.00 87.56 91 ILE A N 1
ATOM 727 C CA . ILE A 1 91 ? -17.259 7.033 -12.489 1.00 87.56 91 ILE A CA 1
ATOM 728 C C . ILE A 1 91 ? -16.255 6.058 -13.115 1.00 87.56 91 ILE A C 1
ATOM 730 O O . ILE A 1 91 ? -15.904 6.207 -14.277 1.00 87.56 91 ILE A O 1
ATOM 734 N N . TYR A 1 92 ? -15.807 5.048 -12.367 1.00 89.25 92 TYR A N 1
ATOM 735 C CA . TYR A 1 92 ? -14.877 4.043 -12.877 1.00 89.25 92 TYR A CA 1
ATOM 736 C C . TYR A 1 92 ? -15.479 3.251 -14.045 1.00 89.25 92 TYR A C 1
A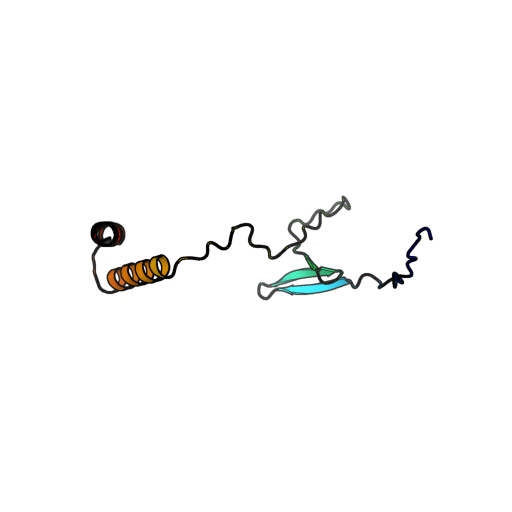TOM 738 O O . TYR A 1 92 ? -14.848 3.156 -15.093 1.00 89.25 92 TYR A O 1
ATOM 746 N N . ASP A 1 93 ? -16.713 2.760 -13.896 1.00 89.50 93 ASP A N 1
ATOM 747 C CA . ASP A 1 93 ? -17.414 2.016 -14.949 1.00 89.50 93 ASP A CA 1
ATOM 748 C C . ASP A 1 93 ? -17.593 2.856 -16.229 1.00 89.50 93 ASP A C 1
ATOM 750 O O . ASP A 1 93 ? -17.379 2.360 -17.334 1.00 89.50 93 ASP A O 1
ATOM 754 N N . GLU A 1 94 ? -17.940 4.141 -16.089 1.00 88.00 94 GLU A N 1
ATOM 755 C CA . GLU A 1 94 ? -18.058 5.085 -17.208 1.00 88.00 94 GLU A CA 1
ATOM 756 C C . GLU A 1 94 ? -16.717 5.323 -17.912 1.00 88.00 94 GLU A C 1
ATOM 758 O O . GLU A 1 94 ? -16.653 5.299 -19.138 1.00 88.00 94 GLU A O 1
ATOM 763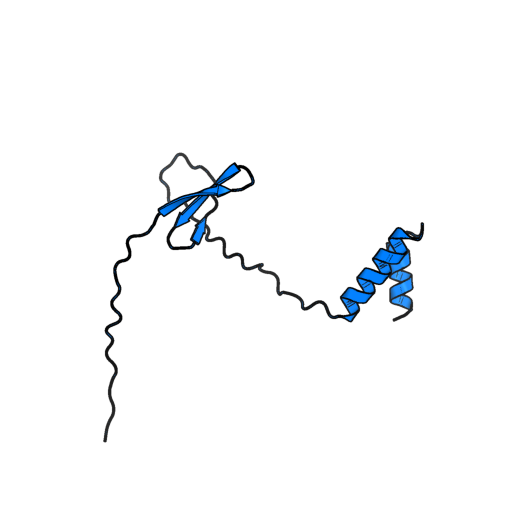 N N . GLU A 1 95 ? -15.642 5.544 -17.154 1.00 84.31 95 GLU A N 1
ATOM 764 C CA . GLU A 1 95 ? -14.313 5.800 -17.714 1.00 84.31 95 GLU A CA 1
ATOM 765 C C . GLU A 1 95 ? -13.715 4.547 -18.373 1.00 84.31 95 GLU A C 1
ATOM 767 O O . GLU A 1 95 ? -13.039 4.659 -19.394 1.00 84.31 95 GLU A O 1
ATOM 772 N N . CYS A 1 96 ? -14.004 3.352 -17.852 1.00 83.62 96 CYS A N 1
ATOM 773 C CA . CYS A 1 96 ? -13.620 2.085 -18.476 1.00 83.62 96 CYS A CA 1
ATOM 774 C C . CYS A 1 96 ? -14.417 1.768 -19.748 1.00 83.62 96 CYS A C 1
ATOM 776 O O . CYS A 1 96 ? -13.896 1.073 -20.609 1.00 83.62 96 CYS A O 1
ATOM 778 N N . ALA A 1 97 ? -15.649 2.267 -19.891 1.00 84.06 97 ALA A N 1
ATOM 779 C CA . ALA A 1 97 ? -16.455 2.076 -21.100 1.00 84.06 97 ALA A CA 1
ATOM 780 C C . ALA A 1 97 ? -16.023 2.972 -22.281 1.00 84.06 97 ALA A C 1
ATOM 782 O O . ALA A 1 97 ? -16.506 2.782 -23.397 1.00 84.06 97 ALA A O 1
ATOM 783 N N . ILE A 1 98 ? -15.161 3.966 -22.032 1.00 80.06 98 ILE A N 1
ATOM 784 C CA . ILE A 1 98 ? -14.648 4.918 -23.035 1.00 80.06 98 ILE A CA 1
ATOM 785 C C . ILE A 1 98 ? -13.326 4.437 -23.664 1.00 80.06 98 ILE A C 1
ATOM 787 O O . ILE A 1 98 ? -12.981 4.888 -24.758 1.00 80.06 98 ILE A O 1
ATOM 791 N N . ILE A 1 99 ? -12.595 3.555 -22.974 1.00 69.06 99 ILE A N 1
ATOM 792 C CA . ILE A 1 99 ? -11.332 2.943 -23.425 1.00 69.06 99 ILE A CA 1
ATOM 793 C C . ILE A 1 99 ? -11.639 1.730 -24.305 1.00 69.06 99 ILE A C 1
ATOM 795 O O . ILE A 1 99 ? -10.988 1.607 -25.367 1.00 69.06 99 ILE A O 1
#

pLDDT: mean 73.47, std 16.07, range [37.44, 91.5]

Secondary structure (DSSP, 8-state):
------------------EEEEE-TTS-EEEEETTEEEE-----SS-S-----------SS------HHHHHHHHHHHHHHHH--S-HHHHHHHHHTT-

Organism: NCBI:txid392032

Foldseek 3Di:
DDDDDDDDDPPPPCDPWDWDWDADPVRAIWIDTPNFIFHDPDDDPDPDDDPTDTPPVPPPDPPPPCPPVNVVLVVVLVVCVVVDPDDSVVSVVVSVVVD